Protein AF-A0A656GKQ5-F1 (afdb_monomer_lite)

Structure (mmCIF, N/CA/C/O backbone):
data_AF-A0A656GKQ5-F1
#
_entry.id   AF-A0A656GKQ5-F1
#
loop_
_atom_site.group_PDB
_atom_site.id
_atom_site.type_symbol
_atom_site.label_atom_id
_atom_site.label_alt_id
_atom_site.label_comp_id
_atom_site.label_asym_id
_atom_site.label_entity_id
_atom_site.label_seq_id
_atom_site.pdbx_PDB_ins_code
_atom_site.Cartn_x
_atom_site.Cartn_y
_atom_site.Cartn_z
_atom_site.occupancy
_atom_site.B_iso_or_equiv
_atom_site.auth_seq_id
_atom_site.auth_comp_id
_atom_site.auth_asym_id
_atom_site.auth_atom_id
_atom_site.pdbx_PDB_model_num
ATOM 1 N N . SER A 1 1 ? -11.505 6.337 4.484 1.00 92.56 1 SER A N 1
ATOM 2 C CA . SER A 1 1 ? -10.895 5.876 3.225 1.00 92.56 1 SER A CA 1
ATOM 3 C C . SER A 1 1 ? -9.406 6.099 3.328 1.00 92.56 1 SER A C 1
ATOM 5 O O . SER A 1 1 ? -9.029 7.034 4.026 1.00 92.56 1 SER A O 1
ATOM 7 N N . ILE A 1 2 ? -8.602 5.258 2.688 1.00 97.50 2 ILE A N 1
ATOM 8 C CA . ILE A 1 2 ? -7.139 5.344 2.655 1.00 97.50 2 ILE A CA 1
ATOM 9 C C . ILE A 1 2 ? -6.676 5.075 1.224 1.00 97.50 2 ILE A C 1
ATOM 11 O O . ILE A 1 2 ? -7.173 4.143 0.591 1.00 97.50 2 ILE A O 1
ATOM 15 N N . ASP A 1 3 ? -5.714 5.858 0.753 1.00 98.19 3 ASP A N 1
ATOM 16 C CA . ASP A 1 3 ? -4.964 5.560 -0.462 1.00 98.19 3 ASP A CA 1
ATOM 17 C C . ASP A 1 3 ? -3.805 4.625 -0.093 1.00 98.19 3 ASP A C 1
ATOM 19 O O . ASP A 1 3 ? -2.888 4.985 0.643 1.00 98.19 3 ASP A O 1
ATOM 23 N N . ALA A 1 4 ? -3.919 3.366 -0.505 1.00 97.88 4 ALA A N 1
ATOM 24 C CA . ALA A 1 4 ? -2.993 2.295 -0.192 1.00 97.88 4 ALA A CA 1
ATOM 25 C C . ALA A 1 4 ? -1.822 2.305 -1.177 1.00 97.88 4 ALA A C 1
ATOM 27 O O . ALA A 1 4 ? -1.915 1.795 -2.298 1.00 97.88 4 ALA A O 1
ATOM 28 N N . ASN A 1 5 ? -0.711 2.869 -0.724 1.00 98.19 5 ASN A N 1
ATOM 29 C CA . ASN A 1 5 ? 0.582 2.824 -1.381 1.00 98.19 5 ASN A CA 1
ATOM 30 C C . ASN A 1 5 ? 1.699 2.814 -0.328 1.00 98.19 5 ASN A C 1
ATOM 32 O O . ASN A 1 5 ? 1.448 2.771 0.878 1.00 98.19 5 ASN A O 1
ATOM 36 N N . ARG A 1 6 ? 2.946 2.820 -0.788 1.00 98.19 6 ARG A N 1
ATOM 37 C CA . ARG A 1 6 ? 4.122 3.050 0.041 1.00 98.19 6 ARG A CA 1
ATOM 38 C C . ARG A 1 6 ? 5.111 3.971 -0.658 1.00 98.19 6 ARG A C 1
ATOM 40 O O . ARG A 1 6 ? 5.249 3.981 -1.886 1.00 98.19 6 ARG A O 1
ATOM 47 N N . GLY A 1 7 ? 5.848 4.699 0.168 1.00 97.81 7 GLY A N 1
ATOM 48 C CA . GLY A 1 7 ? 7.035 5.431 -0.239 1.00 97.81 7 GLY A CA 1
ATOM 49 C C . GLY A 1 7 ? 8.288 4.557 -0.234 1.00 97.81 7 GLY A C 1
ATOM 50 O O . GLY A 1 7 ? 8.262 3.346 -0.007 1.00 97.81 7 GLY A O 1
ATOM 51 N N . ASP A 1 8 ? 9.417 5.217 -0.443 1.00 97.88 8 ASP A N 1
ATOM 52 C CA . ASP A 1 8 ? 10.741 4.674 -0.178 1.00 97.88 8 ASP A CA 1
ATOM 53 C C . ASP A 1 8 ? 11.403 5.577 0.877 1.00 97.88 8 ASP A C 1
ATOM 55 O O . ASP A 1 8 ? 11.588 6.760 0.595 1.00 97.88 8 ASP A O 1
ATOM 59 N N . PRO A 1 9 ? 11.745 5.085 2.086 1.00 97.75 9 PRO A N 1
ATOM 60 C CA . PRO A 1 9 ? 12.240 5.951 3.160 1.00 97.75 9 PRO A CA 1
ATOM 61 C C . PRO A 1 9 ? 13.592 6.620 2.868 1.00 97.75 9 PRO A C 1
ATOM 63 O O . PRO A 1 9 ? 14.004 7.505 3.616 1.00 97.75 9 PRO A O 1
ATOM 66 N N . GLN A 1 10 ? 14.308 6.199 1.820 1.00 98.62 10 GLN A N 1
ATOM 67 C CA . GLN A 1 10 ? 15.550 6.831 1.374 1.00 98.62 10 GLN A CA 1
ATOM 68 C C . GLN A 1 10 ? 15.307 7.911 0.307 1.00 98.62 10 GLN A C 1
ATOM 70 O O . GLN A 1 10 ? 16.198 8.723 0.053 1.00 98.62 10 GLN A O 1
ATOM 75 N N . ASN A 1 11 ? 14.112 7.959 -0.289 1.00 98.25 11 ASN A N 1
ATOM 76 C CA . ASN A 1 11 ? 13.759 8.899 -1.345 1.00 98.25 11 ASN A CA 1
ATOM 77 C C . ASN A 1 11 ? 12.757 9.940 -0.828 1.00 98.25 11 ASN A C 1
ATOM 79 O O . ASN A 1 11 ? 11.671 9.616 -0.363 1.00 98.25 11 ASN A O 1
ATOM 83 N N . GLY A 1 12 ? 13.097 11.223 -0.950 1.00 98.12 12 GLY A N 1
ATOM 84 C CA . GLY A 1 12 ? 12.270 12.335 -0.460 1.00 98.12 12 GLY A CA 1
ATOM 85 C C . GLY A 1 12 ? 11.107 12.738 -1.374 1.00 98.12 12 GLY A C 1
ATOM 86 O O . GLY A 1 12 ? 10.717 13.903 -1.364 1.00 98.12 12 GLY A O 1
ATOM 87 N N . TRP A 1 13 ? 10.608 11.835 -2.216 1.00 98.38 13 TRP A N 1
ATOM 88 C CA . TRP A 1 13 ? 9.517 12.101 -3.156 1.00 98.38 13 TRP A CA 1
ATOM 89 C C . TRP A 1 13 ? 8.570 10.909 -3.243 1.00 98.38 13 TRP A C 1
ATOM 91 O O . TRP A 1 13 ? 8.910 9.797 -2.836 1.00 98.38 13 TRP A O 1
ATOM 101 N N . ASP A 1 14 ? 7.389 11.144 -3.809 1.00 97.94 14 ASP A N 1
ATOM 102 C CA . ASP A 1 14 ? 6.380 10.105 -3.930 1.00 97.94 14 ASP A CA 1
ATOM 103 C C . ASP A 1 14 ? 6.738 9.067 -4.997 1.00 97.94 14 ASP A C 1
ATOM 105 O O . ASP A 1 14 ? 7.039 9.382 -6.155 1.00 97.94 14 ASP A O 1
ATOM 109 N N . THR A 1 15 ? 6.713 7.803 -4.594 1.00 98.31 15 THR A N 1
ATOM 110 C CA . THR A 1 15 ? 7.042 6.684 -5.475 1.00 98.31 15 THR A CA 1
ATOM 111 C C . THR A 1 15 ? 5.814 5.893 -5.907 1.00 98.31 15 THR A C 1
ATOM 113 O O . THR A 1 15 ? 5.948 5.086 -6.838 1.00 98.31 15 THR A O 1
ATOM 116 N N . ASP A 1 16 ? 4.659 6.106 -5.267 1.00 98.56 16 ASP A N 1
ATOM 117 C CA . ASP A 1 16 ? 3.398 5.389 -5.496 1.00 98.56 16 ASP A CA 1
ATOM 118 C C . ASP A 1 16 ? 3.598 3.871 -5.642 1.00 98.56 16 ASP A C 1
ATOM 120 O O . ASP A 1 16 ? 3.157 3.258 -6.617 1.00 98.56 16 ASP A O 1
ATOM 124 N N . GLN A 1 17 ? 4.413 3.253 -4.783 1.00 98.75 17 GLN A N 1
ATOM 125 C CA . GLN A 1 17 ? 4.629 1.803 -4.825 1.00 98.75 17 GLN A CA 1
ATOM 126 C C . GLN A 1 17 ? 3.431 1.089 -4.211 1.00 98.75 17 GLN A C 1
ATOM 128 O O . GLN A 1 17 ? 2.893 1.554 -3.216 1.00 98.75 17 GLN A O 1
ATOM 133 N N . PHE A 1 18 ? 3.057 -0.071 -4.752 1.00 98.75 18 PHE A N 1
ATOM 134 C CA . PHE A 1 18 ? 2.090 -0.940 -4.083 1.00 98.75 18 PHE A CA 1
ATOM 135 C C . PHE A 1 18 ? 2.589 -1.329 -2.677 1.00 98.75 18 PHE A C 1
ATOM 137 O O . PHE A 1 18 ? 3.797 -1.555 -2.510 1.00 98.75 18 PHE A O 1
ATOM 144 N N . PRO A 1 19 ? 1.698 -1.419 -1.670 1.00 98.31 19 PRO A N 1
ATOM 145 C CA . PRO A 1 19 ? 2.069 -1.889 -0.340 1.00 98.31 19 PRO A CA 1
ATOM 146 C C . PRO A 1 19 ? 2.584 -3.330 -0.421 1.00 98.31 19 PRO A C 1
ATOM 148 O O . PRO A 1 19 ? 2.011 -4.168 -1.117 1.00 98.31 19 PRO A O 1
ATOM 151 N N . ASN A 1 20 ? 3.687 -3.611 0.273 1.00 97.56 20 ASN A N 1
ATOM 152 C CA . ASN A 1 20 ? 4.360 -4.911 0.205 1.00 97.56 20 ASN A CA 1
ATOM 153 C C . ASN A 1 20 ? 4.889 -5.427 1.557 1.00 97.56 20 ASN A C 1
ATOM 155 O O . ASN A 1 20 ? 5.607 -6.423 1.571 1.00 97.56 20 ASN A O 1
ATOM 159 N N . SER A 1 21 ? 4.561 -4.766 2.673 1.00 97.75 21 SER A N 1
ATOM 160 C CA . SER A 1 21 ? 4.922 -5.209 4.025 1.00 97.75 21 SER A CA 1
ATOM 161 C C . SER A 1 21 ? 3.666 -5.484 4.841 1.00 97.75 21 SER A C 1
ATOM 163 O O . SER A 1 21 ? 2.848 -4.594 5.082 1.00 97.75 21 SER A O 1
ATOM 165 N N . VAL A 1 22 ? 3.540 -6.731 5.291 1.00 97.69 22 VAL A N 1
ATOM 166 C CA . VAL A 1 22 ? 2.475 -7.161 6.202 1.00 97.69 22 VAL A CA 1
ATOM 167 C C . VAL A 1 22 ? 2.653 -6.499 7.564 1.00 97.69 22 VAL A C 1
ATOM 169 O O . VAL A 1 22 ? 1.673 -6.121 8.194 1.00 97.69 22 VAL A O 1
ATOM 172 N N . GLU A 1 23 ? 3.889 -6.305 8.014 1.00 96.94 23 GLU A N 1
ATOM 173 C CA . GLU A 1 23 ? 4.217 -5.686 9.296 1.00 96.94 23 GLU A CA 1
ATOM 174 C C . GLU A 1 23 ? 3.723 -4.235 9.356 1.00 96.94 23 GLU A C 1
ATOM 176 O O . GLU A 1 23 ? 3.053 -3.849 10.315 1.00 96.94 23 GLU A O 1
ATOM 181 N N . GLU A 1 24 ? 3.994 -3.450 8.308 1.00 96.38 24 GLU A N 1
ATOM 182 C CA . GLU A 1 24 ? 3.533 -2.063 8.205 1.00 96.38 24 GLU A CA 1
ATOM 183 C C . GLU A 1 24 ? 2.004 -1.993 8.087 1.00 96.38 24 GLU A C 1
ATOM 185 O O . GLU A 1 24 ? 1.350 -1.261 8.840 1.00 96.38 24 GLU A O 1
ATOM 190 N N . MET A 1 25 ? 1.411 -2.803 7.198 1.00 97.69 25 MET A N 1
ATOM 191 C CA . MET A 1 25 ? -0.038 -2.789 6.989 1.00 97.69 25 MET A CA 1
ATOM 192 C C . MET A 1 25 ? -0.823 -3.343 8.179 1.00 97.69 25 MET A C 1
ATOM 194 O O . MET A 1 25 ? -1.946 -2.897 8.409 1.00 97.69 25 MET A O 1
ATOM 198 N N . THR A 1 26 ? -0.243 -4.236 8.985 1.00 97.75 26 THR A N 1
ATOM 199 C CA . THR A 1 26 ? -0.875 -4.744 10.213 1.00 97.75 26 THR A CA 1
ATOM 200 C C . THR A 1 26 ? -1.108 -3.631 11.217 1.00 97.75 26 THR A C 1
ATOM 202 O O . THR A 1 26 ? -2.206 -3.518 11.760 1.00 97.75 26 THR A O 1
ATOM 205 N N . LEU A 1 27 ? -0.115 -2.767 11.438 1.00 97.56 27 LEU A N 1
ATOM 206 C CA . LEU A 1 27 ? -0.252 -1.651 12.375 1.00 97.56 27 LEU A CA 1
ATOM 207 C C . LEU A 1 27 ? -1.307 -0.645 11.898 1.00 97.56 27 LEU A C 1
ATOM 209 O O . LEU A 1 27 ? -2.149 -0.214 12.686 1.00 97.56 27 LEU A O 1
ATOM 213 N N . ALA A 1 28 ? -1.309 -0.317 10.604 1.00 96.94 28 ALA A N 1
ATOM 214 C CA . ALA A 1 28 ? -2.310 0.579 10.028 1.00 96.94 28 ALA A CA 1
ATOM 215 C C . ALA A 1 28 ? -3.729 -0.015 10.103 1.00 96.94 28 ALA A C 1
ATOM 217 O O . ALA A 1 28 ? -4.672 0.659 10.524 1.00 96.94 28 ALA A O 1
ATOM 218 N N . THR A 1 29 ? -3.884 -1.289 9.736 1.00 97.25 29 THR A N 1
ATOM 219 C CA . THR A 1 29 ? -5.177 -1.992 9.735 1.00 97.25 29 THR A CA 1
ATOM 220 C C . THR A 1 29 ? -5.715 -2.173 11.149 1.00 97.25 29 THR A C 1
ATOM 222 O O . THR A 1 29 ? -6.908 -1.988 11.375 1.00 97.25 29 THR A O 1
ATOM 225 N N . TYR A 1 30 ? -4.845 -2.436 12.127 1.00 97.81 30 TYR A N 1
ATOM 226 C CA . TYR A 1 30 ? -5.222 -2.482 13.537 1.00 97.81 30 TYR A CA 1
ATOM 227 C C . TYR A 1 30 ? -5.895 -1.179 13.995 1.00 97.81 30 TYR A C 1
ATOM 229 O O . TYR A 1 30 ? -6.969 -1.225 14.596 1.00 97.81 30 TYR A O 1
ATOM 237 N N . GLU A 1 31 ? -5.322 -0.016 13.670 1.00 98.19 31 GLU A N 1
ATOM 238 C CA . GLU A 1 31 ? -5.921 1.274 14.036 1.00 98.19 31 GLU A CA 1
ATOM 239 C C . GLU A 1 31 ? -7.240 1.536 13.287 1.00 98.19 31 GLU A C 1
ATOM 241 O O . GLU A 1 31 ? -8.190 2.053 13.879 1.00 98.19 31 GLU A O 1
ATOM 246 N N . ILE A 1 32 ? -7.351 1.114 12.021 1.00 97.31 32 ILE A N 1
ATOM 247 C CA . ILE A 1 32 ? -8.603 1.202 11.247 1.00 97.31 32 ILE A CA 1
ATOM 248 C C . ILE A 1 32 ? -9.707 0.362 11.899 1.00 97.31 32 ILE A C 1
ATOM 250 O O . ILE A 1 32 ? -10.820 0.852 12.102 1.00 97.31 32 ILE A O 1
ATOM 254 N N . LEU A 1 33 ? -9.411 -0.886 12.265 1.00 97.25 33 LEU A N 1
ATOM 255 C CA . LEU A 1 33 ? -10.368 -1.777 12.924 1.00 97.25 33 LEU A CA 1
ATOM 256 C C . LEU A 1 33 ? -10.762 -1.255 14.306 1.00 97.25 33 LEU A C 1
ATOM 258 O O . LEU A 1 33 ? -11.944 -1.242 14.650 1.00 97.25 33 LEU A O 1
ATOM 262 N N . LYS A 1 34 ? -9.795 -0.753 15.078 1.00 98.06 34 LYS A N 1
ATOM 263 C CA . LYS A 1 34 ? -10.033 -0.132 16.386 1.00 98.06 34 LYS A CA 1
ATOM 264 C C . LYS A 1 34 ? -10.933 1.105 16.291 1.00 98.06 34 LYS A C 1
ATOM 266 O O . LYS A 1 34 ? -11.723 1.347 17.200 1.00 98.06 34 LYS A O 1
ATOM 271 N N . ALA A 1 35 ? -10.854 1.854 15.192 1.00 97.81 35 ALA A N 1
ATOM 272 C CA . ALA A 1 35 ? -11.743 2.978 14.899 1.00 97.81 35 ALA A CA 1
ATOM 273 C C . ALA A 1 35 ? -13.149 2.558 14.410 1.00 97.81 35 ALA A C 1
ATOM 275 O O . ALA A 1 35 ? -13.980 3.425 14.144 1.00 97.81 35 ALA A O 1
ATOM 276 N N . GLY A 1 36 ? -13.436 1.253 14.311 1.00 97.75 36 GLY A N 1
ATOM 277 C CA . GLY A 1 36 ? -14.723 0.714 13.860 1.00 97.75 36 GLY A CA 1
ATOM 278 C C . GLY A 1 36 ? -14.780 0.354 12.372 1.00 97.75 36 GLY A C 1
ATOM 279 O O . GLY A 1 36 ? -15.864 0.089 11.858 1.00 97.75 36 GLY A O 1
ATOM 280 N N . GLY A 1 37 ? -13.637 0.323 11.683 1.00 97.44 37 GLY A N 1
ATOM 281 C CA . GLY A 1 37 ? -13.550 0.001 10.260 1.00 97.44 37 GLY A CA 1
ATOM 282 C C . GLY A 1 37 ? -14.017 1.133 9.339 1.00 97.44 37 GLY A C 1
ATOM 283 O O . GLY A 1 37 ? -14.314 2.252 9.763 1.00 97.44 37 GLY A O 1
ATOM 284 N N . PHE A 1 38 ? -14.059 0.854 8.035 1.00 97.06 38 PHE A N 1
ATOM 285 C CA . PHE A 1 38 ? -14.577 1.807 7.056 1.00 97.06 38 PHE A CA 1
ATOM 286 C C . PHE A 1 38 ? -16.109 1.778 6.999 1.00 97.06 38 PHE A C 1
ATOM 288 O O . PHE A 1 38 ? -16.718 0.714 7.021 1.00 97.06 38 PHE A O 1
ATOM 295 N N . THR A 1 39 ? -16.728 2.953 6.859 1.00 97.00 39 THR A N 1
ATOM 296 C CA . THR A 1 39 ? -18.178 3.091 6.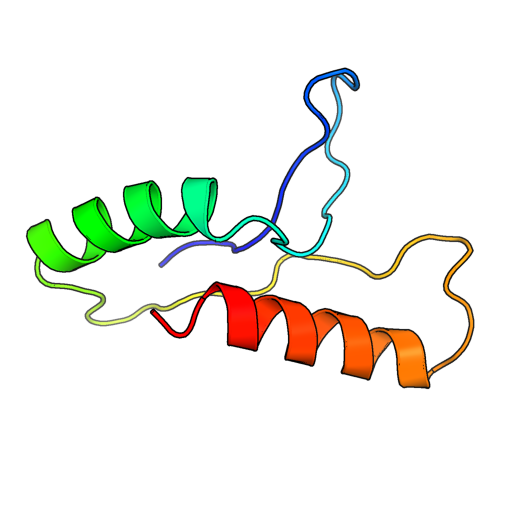647 1.00 97.00 39 THR A CA 1
ATOM 297 C C . THR A 1 39 ? -18.505 3.331 5.172 1.00 97.00 39 THR A C 1
ATOM 299 O O . THR A 1 39 ? -19.129 2.497 4.531 1.00 97.00 39 THR A O 1
ATOM 302 N N . ASN A 1 40 ? -18.022 4.449 4.619 1.00 96.12 40 ASN A N 1
ATOM 303 C CA . ASN A 1 40 ? -18.291 4.896 3.244 1.00 96.12 40 ASN A CA 1
ATOM 304 C C . ASN A 1 40 ? -17.011 5.011 2.394 1.00 96.12 40 ASN A C 1
ATOM 306 O O . ASN A 1 40 ? -16.956 5.793 1.449 1.00 96.12 40 ASN A O 1
ATOM 310 N N . GLY A 1 41 ? -15.947 4.301 2.770 1.00 96.00 41 GLY A N 1
ATOM 311 C CA . GLY A 1 41 ? -14.671 4.313 2.056 1.00 96.00 41 GLY A CA 1
ATOM 312 C C . GLY A 1 41 ? -14.006 2.946 2.082 1.00 96.00 41 GLY A C 1
ATOM 313 O O . GLY A 1 41 ? -14.596 1.972 2.538 1.00 96.00 41 GLY A O 1
ATOM 314 N N . GLY A 1 42 ? -12.764 2.886 1.624 1.00 97.06 42 GLY A N 1
ATOM 315 C CA . GLY A 1 42 ? -12.003 1.645 1.596 1.00 97.06 42 GLY A CA 1
ATOM 316 C C . GLY A 1 42 ? -10.526 1.911 1.375 1.00 97.06 42 GLY A C 1
ATOM 317 O O . GLY A 1 42 ? -10.058 3.033 1.590 1.00 97.06 42 GLY A O 1
ATOM 318 N N . TYR A 1 43 ? -9.827 0.879 0.920 1.00 97.88 43 TYR A N 1
ATOM 319 C CA . TYR A 1 43 ? -8.506 1.020 0.330 1.00 97.88 43 TYR A CA 1
ATOM 320 C C . TYR A 1 43 ? -8.648 1.328 -1.158 1.00 97.88 43 TYR A C 1
ATOM 322 O O . TYR A 1 43 ? -9.234 0.546 -1.906 1.00 97.88 43 TYR A O 1
ATOM 330 N N . ASN A 1 44 ? -8.124 2.473 -1.573 1.00 98.25 44 ASN A N 1
ATOM 331 C CA . ASN A 1 44 ? -7.940 2.829 -2.972 1.00 98.25 44 ASN A CA 1
ATOM 332 C C . ASN A 1 44 ? -6.471 2.598 -3.337 1.00 98.25 44 ASN A C 1
ATOM 334 O O . ASN A 1 44 ? -5.597 3.085 -2.631 1.00 98.25 44 ASN A O 1
ATOM 338 N N . PHE A 1 45 ? -6.171 1.871 -4.410 1.00 98.44 45 PHE A N 1
ATOM 339 C CA . PHE A 1 45 ? -4.782 1.686 -4.836 1.00 98.44 45 PHE A CA 1
ATOM 340 C C . PHE A 1 45 ? -4.298 2.891 -5.642 1.00 98.44 45 PHE A C 1
ATOM 342 O O . PHE A 1 45 ? -4.238 2.840 -6.869 1.00 98.44 45 PHE A O 1
ATOM 349 N N . ASP A 1 46 ? -3.905 3.957 -4.944 1.00 98.50 46 ASP A N 1
ATOM 350 C CA . ASP A 1 46 ? -3.159 5.077 -5.533 1.00 98.50 46 ASP A CA 1
ATOM 351 C C . ASP A 1 46 ? -1.678 4.699 -5.698 1.00 98.50 46 ASP A C 1
ATOM 353 O O . ASP A 1 46 ? -0.769 5.189 -5.030 1.00 98.50 46 ASP A O 1
ATOM 357 N N . SER A 1 47 ? -1.470 3.669 -6.512 1.00 98.56 47 SER A N 1
ATOM 358 C CA . SER A 1 47 ? -0.208 2.976 -6.725 1.00 98.56 47 SER A CA 1
ATOM 359 C C . SER A 1 47 ? 0.005 2.739 -8.214 1.00 98.56 47 SER A C 1
ATOM 361 O O . SER A 1 47 ? -0.937 2.642 -9.000 1.00 98.56 47 SER A O 1
ATOM 363 N N . LYS A 1 48 ? 1.263 2.577 -8.618 1.00 98.50 48 LYS A N 1
ATOM 364 C CA . LYS A 1 48 ? 1.636 2.247 -9.997 1.00 98.50 48 LYS A CA 1
ATOM 365 C C . LYS A 1 48 ? 2.641 1.110 -10.062 1.00 98.50 48 LYS A C 1
ATOM 367 O O . LYS A 1 48 ? 3.459 0.908 -9.160 1.00 98.50 48 LYS A O 1
ATOM 372 N N . VA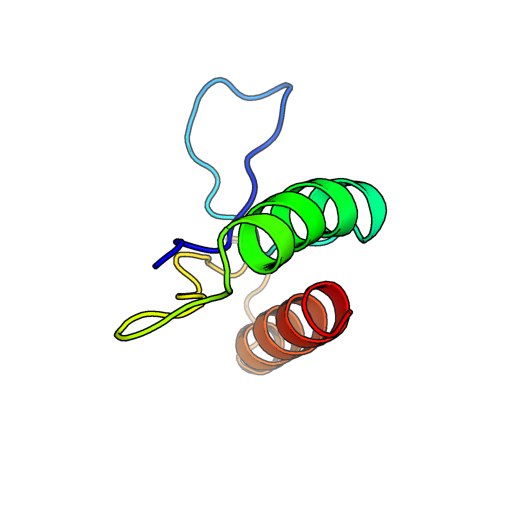L A 1 49 ? 2.638 0.386 -11.175 1.00 98.50 49 VAL A N 1
ATOM 373 C CA . VAL A 1 49 ? 3.762 -0.493 -11.520 1.00 98.50 49 VAL A CA 1
ATOM 374 C C . VAL A 1 49 ? 5.034 0.332 -11.711 1.00 98.50 49 VAL A C 1
ATOM 376 O O . VAL A 1 49 ? 4.994 1.549 -11.914 1.00 98.50 49 VAL A O 1
ATOM 379 N N . ARG A 1 50 ? 6.199 -0.305 -11.585 1.00 98.50 50 ARG A N 1
ATOM 380 C CA . ARG A 1 50 ? 7.471 0.404 -11.765 1.00 98.50 50 ARG A CA 1
ATOM 381 C C . ARG A 1 50 ? 7.654 0.760 -13.235 1.00 98.50 50 ARG A C 1
ATOM 383 O O . ARG A 1 50 ? 7.147 0.076 -14.112 1.00 98.50 50 ARG A O 1
ATOM 390 N N . ARG A 1 51 ? 8.447 1.796 -13.522 1.00 98.38 51 ARG A N 1
ATOM 391 C CA . ARG A 1 51 ? 8.714 2.221 -14.908 1.00 98.38 51 ARG A CA 1
ATOM 392 C C . ARG A 1 51 ? 9.282 1.088 -15.776 1.00 98.38 51 ARG A C 1
ATOM 394 O O . ARG A 1 51 ? 9.077 1.101 -16.980 1.00 98.38 51 ARG A O 1
ATOM 401 N N . GLN A 1 52 ? 10.037 0.164 -15.181 1.00 98.38 52 GLN A N 1
ATOM 402 C CA . GLN A 1 52 ? 10.626 -0.993 -15.861 1.00 98.38 52 GLN A CA 1
ATOM 403 C C . GLN A 1 52 ? 9.750 -2.259 -15.811 1.00 98.38 52 GLN A C 1
ATOM 405 O O . GLN A 1 52 ? 10.117 -3.249 -16.432 1.00 98.38 52 GLN A O 1
ATOM 410 N N . SER A 1 53 ? 8.620 -2.232 -15.101 1.00 98.31 53 SER A N 1
ATOM 411 C CA . SER A 1 53 ? 7.591 -3.278 -15.138 1.00 98.31 53 SER A CA 1
ATOM 412 C C . SER A 1 53 ? 6.677 -2.991 -16.327 1.00 98.31 53 SER A C 1
ATOM 414 O O . SER A 1 53 ? 5.754 -2.182 -16.228 1.00 98.31 53 SER A O 1
ATOM 416 N N . LEU A 1 54 ? 7.057 -3.525 -17.487 1.00 97.88 54 LEU A N 1
ATOM 417 C CA . LEU A 1 54 ? 6.509 -3.150 -18.792 1.00 97.88 54 LEU A CA 1
ATOM 418 C C . LEU A 1 54 ? 5.481 -4.148 -19.324 1.00 97.88 54 LEU A C 1
ATOM 420 O O . LEU A 1 54 ? 4.775 -3.819 -20.278 1.00 97.88 54 LEU A O 1
ATOM 424 N N . ASP A 1 55 ? 5.407 -5.342 -18.739 1.00 98.56 55 ASP A N 1
ATOM 425 C CA . ASP A 1 55 ? 4.458 -6.347 -19.188 1.00 98.56 55 ASP A CA 1
ATOM 426 C C . ASP A 1 55 ? 3.076 -6.004 -18.628 1.00 98.56 55 ASP A C 1
ATOM 428 O O . ASP A 1 55 ? 2.931 -5.645 -17.461 1.00 98.56 55 ASP A O 1
ATOM 432 N N . GLU A 1 56 ? 2.023 -6.139 -19.437 1.00 97.38 56 GLU A N 1
ATOM 433 C CA . GLU A 1 56 ? 0.654 -5.817 -18.997 1.00 97.38 56 GLU A CA 1
ATOM 434 C C . GLU A 1 56 ? 0.243 -6.613 -17.745 1.00 97.38 56 GLU A C 1
ATOM 436 O O . GLU A 1 56 ? -0.488 -6.114 -16.885 1.00 97.38 56 GLU A O 1
ATOM 441 N N . VAL A 1 57 ? 0.767 -7.837 -17.608 1.00 98.56 57 VAL A N 1
ATOM 442 C CA . VAL A 1 57 ? 0.526 -8.706 -16.450 1.00 98.56 57 VAL A CA 1
ATOM 443 C C . VAL A 1 57 ? 1.111 -8.142 -15.152 1.00 98.56 57 VAL A C 1
ATOM 445 O O . VAL A 1 57 ? 0.600 -8.449 -14.077 1.00 98.56 57 VAL A O 1
ATOM 448 N N . ASP A 1 58 ? 2.118 -7.267 -15.214 1.00 98.62 58 ASP A N 1
ATOM 449 C CA . ASP A 1 58 ? 2.708 -6.654 -14.021 1.00 98.62 58 ASP A CA 1
ATOM 450 C C . ASP A 1 58 ? 1.693 -5.790 -13.271 1.00 98.62 58 ASP A C 1
ATOM 452 O O . ASP A 1 58 ? 1.727 -5.717 -12.041 1.00 98.62 58 ASP A O 1
ATOM 456 N N . LEU A 1 59 ? 0.750 -5.170 -13.991 1.00 98.31 59 LEU A N 1
ATOM 457 C CA . LEU A 1 59 ? -0.333 -4.412 -13.368 1.00 98.31 59 LEU A CA 1
ATOM 458 C C . LEU A 1 59 ? -1.231 -5.331 -12.543 1.00 98.31 59 LEU A C 1
ATOM 460 O O . LEU A 1 59 ? -1.601 -4.985 -11.421 1.00 98.31 59 LEU A O 1
ATOM 464 N N . PHE A 1 60 ? -1.543 -6.510 -13.080 1.00 98.44 60 PHE A N 1
ATOM 465 C CA . PHE A 1 60 ? -2.331 -7.517 -12.382 1.00 98.44 60 PHE A CA 1
ATOM 466 C C . PHE A 1 60 ? -1.575 -8.066 -11.166 1.00 98.44 60 PHE A C 1
ATOM 468 O O . PHE A 1 60 ? -2.117 -8.065 -10.063 1.00 98.44 60 PHE A O 1
ATOM 475 N N . HIS A 1 61 ? -0.305 -8.449 -11.332 1.00 98.69 61 HIS A N 1
ATOM 476 C CA . HIS A 1 61 ? 0.532 -8.928 -10.230 1.00 98.69 61 HIS A CA 1
ATOM 477 C C . HIS A 1 61 ? 0.682 -7.890 -9.112 1.00 98.69 61 HIS A C 1
ATOM 479 O O . HIS A 1 61 ? 0.578 -8.250 -7.941 1.00 98.69 61 HIS 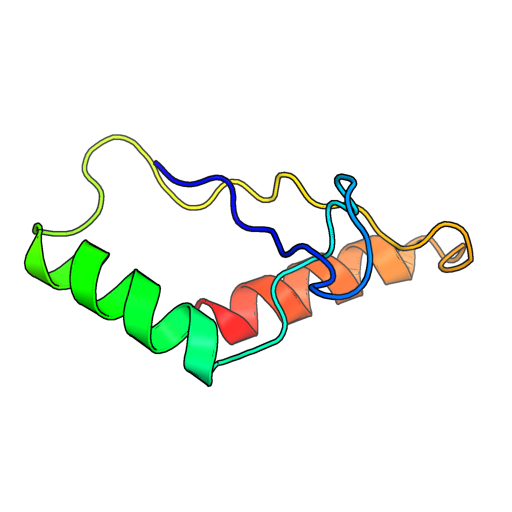A O 1
ATOM 485 N N . GLY A 1 62 ? 0.876 -6.612 -9.454 1.00 98.38 62 GLY A N 1
ATOM 486 C CA . GLY A 1 62 ? 0.986 -5.528 -8.476 1.00 98.38 62 GLY A CA 1
ATOM 487 C C . GLY A 1 62 ? -0.263 -5.391 -7.605 1.00 98.38 62 GLY A C 1
ATOM 488 O O . GLY A 1 62 ? -0.152 -5.321 -6.383 1.00 98.38 62 GLY A O 1
ATOM 489 N N . HIS A 1 63 ? -1.450 -5.436 -8.217 1.00 98.62 63 HIS A N 1
ATOM 490 C CA . HIS A 1 63 ? -2.713 -5.371 -7.481 1.00 98.62 63 HIS A CA 1
ATOM 491 C C . HIS A 1 63 ? -2.963 -6.619 -6.635 1.00 98.62 63 HIS A C 1
ATOM 493 O O . HIS A 1 63 ? -3.323 -6.486 -5.470 1.00 98.62 63 HIS A O 1
ATOM 499 N N . VAL A 1 64 ? -2.754 -7.821 -7.184 1.00 98.62 64 VAL A N 1
ATOM 500 C CA . VAL A 1 64 ? -2.961 -9.074 -6.438 1.00 98.62 64 VAL A CA 1
ATOM 501 C C . VAL A 1 64 ? -2.047 -9.128 -5.215 1.00 98.62 64 VAL A C 1
ATOM 503 O O . VAL A 1 64 ? -2.528 -9.384 -4.116 1.00 98.62 64 VAL A O 1
ATOM 506 N N . ALA A 1 65 ? -0.760 -8.809 -5.378 1.00 98.19 65 ALA A N 1
ATOM 507 C CA . ALA A 1 65 ? 0.186 -8.783 -4.266 1.00 98.19 65 ALA A CA 1
ATOM 508 C C . ALA A 1 65 ? -0.221 -7.767 -3.186 1.00 98.19 65 ALA A C 1
ATOM 510 O O . ALA A 1 65 ? -0.182 -8.080 -1.999 1.00 98.19 65 ALA A O 1
ATOM 511 N N . ALA A 1 66 ? -0.653 -6.568 -3.585 1.00 98.19 66 ALA A N 1
ATOM 512 C CA . ALA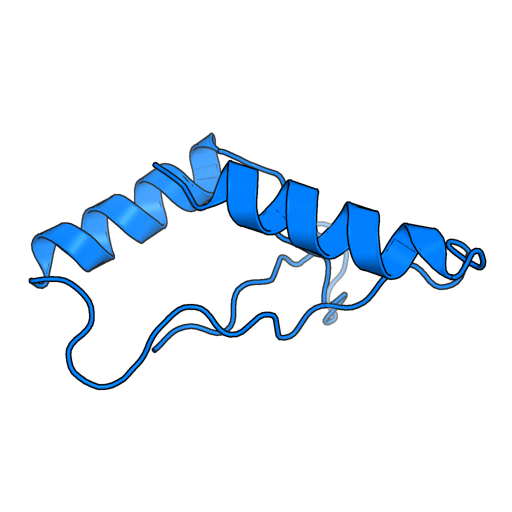 A 1 66 ? -1.106 -5.541 -2.652 1.00 98.19 66 ALA A CA 1
ATOM 513 C C . ALA A 1 66 ? -2.385 -5.945 -1.903 1.00 98.19 66 ALA A C 1
ATOM 515 O O . ALA A 1 66 ? -2.502 -5.701 -0.704 1.00 98.19 66 ALA A O 1
ATOM 516 N N . MET A 1 67 ? -3.341 -6.566 -2.599 1.00 98.31 67 MET A N 1
ATOM 517 C CA . MET A 1 67 ? -4.570 -7.081 -1.995 1.00 98.31 67 MET A CA 1
ATOM 518 C C . MET A 1 67 ? -4.269 -8.179 -0.974 1.00 98.31 67 MET A C 1
ATOM 520 O O . MET A 1 67 ? -4.817 -8.120 0.122 1.00 98.31 67 MET A O 1
ATOM 524 N N . ASP A 1 68 ? -3.370 -9.114 -1.291 1.00 98.31 68 ASP A N 1
ATOM 525 C CA . ASP A 1 68 ? -2.948 -10.169 -0.360 1.00 98.31 68 ASP A CA 1
ATOM 526 C C . ASP A 1 68 ? -2.262 -9.597 0.890 1.00 98.31 68 ASP A C 1
ATOM 528 O O . ASP A 1 68 ? -2.500 -10.071 1.996 1.00 98.31 68 ASP A O 1
ATOM 532 N N . VAL A 1 69 ? -1.456 -8.541 0.746 1.00 97.94 69 VAL A N 1
ATOM 533 C CA . VAL A 1 69 ? -0.810 -7.862 1.887 1.00 97.94 69 VAL A CA 1
ATOM 534 C C . VAL A 1 69 ? -1.827 -7.153 2.791 1.00 97.94 69 VAL A C 1
ATOM 536 O O . VAL A 1 69 ? -1.607 -7.053 3.998 1.00 97.94 69 VAL A O 1
ATOM 539 N N . LEU A 1 70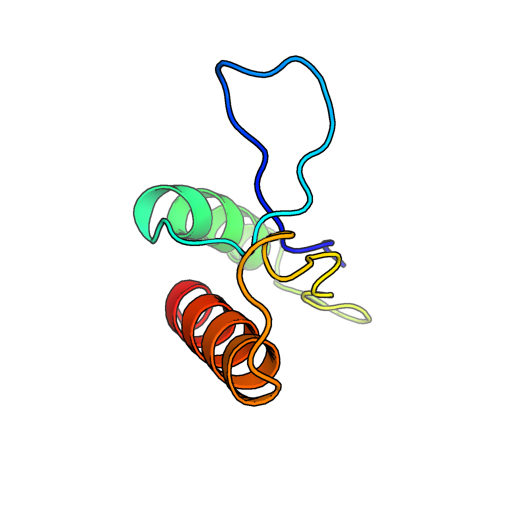 ? -2.929 -6.651 2.226 1.00 96.88 70 LEU A N 1
ATOM 540 C CA . LEU A 1 70 ? -3.993 -5.959 2.965 1.00 96.88 70 LEU A CA 1
ATOM 541 C C . LEU A 1 70 ? -5.068 -6.896 3.532 1.00 96.88 70 LEU A C 1
ATOM 543 O O . LEU A 1 70 ? -5.840 -6.470 4.391 1.00 96.88 70 LEU A O 1
ATOM 547 N N . ALA A 1 71 ? -5.148 -8.139 3.056 1.00 93.44 71 ALA A N 1
ATOM 548 C CA . ALA A 1 71 ? -6.142 -9.129 3.465 1.00 93.44 71 ALA A CA 1
ATOM 549 C C . ALA A 1 71 ? -5.772 -9.794 4.808 1.00 93.44 71 ALA A C 1
ATOM 551 O O . ALA A 1 71 ? -5.542 -11.003 4.874 1.00 93.44 71 ALA A O 1
ATOM 552 N N . LEU A 1 72 ? -5.688 -8.976 5.862 1.00 81.19 72 LEU A N 1
ATOM 553 C CA . LEU A 1 72 ? -5.344 -9.364 7.237 1.00 81.19 72 LEU A CA 1
ATOM 554 C C . LEU A 1 72 ? -6.543 -9.867 8.051 1.00 81.19 72 LEU A C 1
ATOM 556 O O . LEU A 1 72 ? -7.665 -9.343 7.855 1.00 81.19 72 LEU A O 1
#

Foldseek 3Di:
DDAAADADPVDPDRPLAQDQDLVVLVVVVVVCVVVVHDDPDDYDSSHDQDPPLPDPCSRVVRVVNSVVSNVD

pLDDT: mean 97.57, std 2.2, r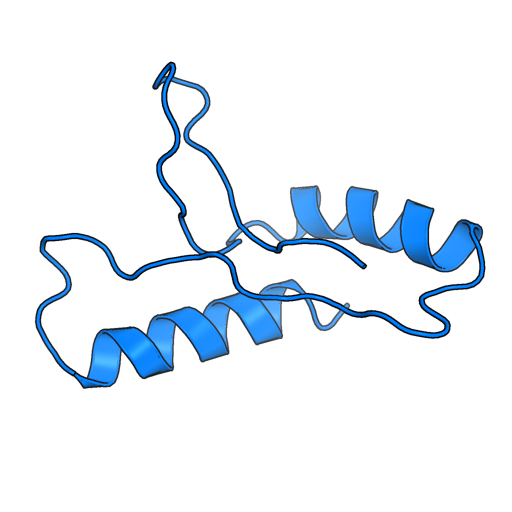ange [81.19, 98.75]

Organism: NCBI:txid629261

Radius of gyration: 13.02 Å; chains: 1; bounding box: 34×22×36 Å

InterPro domains:
  IPR001998 Xylose isomerase [PR00688] (7-18)
  IPR001998 Xylose isomerase [PR00688] (40-51)
  IPR001998 Xylose isomerase [PS51415] (1-72)
  IPR001998 Xylose isomerase [PTHR48408] (1-71)
  IPR036237 Xylose isomerase-like superfamily [SSF51658] (1-71)

Sequence (72 aa):
SIDANRGDPQNGWDTDQFPNSVEEMTLATYEILKAGGFTNGGYNFDSKVRRQSLDEVDLFHGHVAAMDVLAL

Secondary structure (DSSP, 8-state):
-EE--B--TT-SS---BPP--HHHHHHHHHHHHHTT--SS--EE------TT--SHHHHHHHHHHHHHHH--